Protein AF-A0A2V8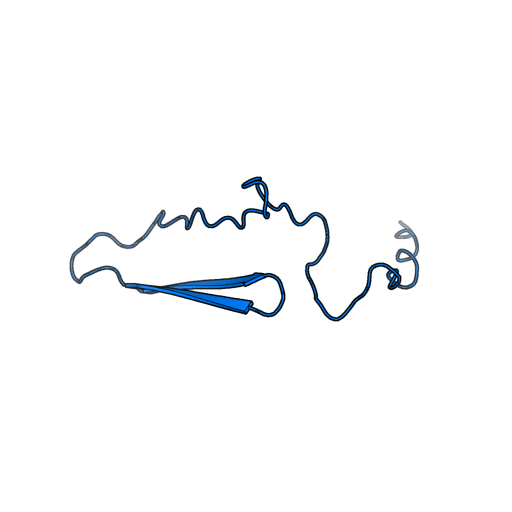MMP5-F1 (afdb_monomer)

Secondary structure (DSSP, 8-state):
-EEEEEEEETTEEEEEEEEPPTTSPP-S--------B-TTSPBP---S---SSS-TT---SSPPPP---

Sequence (69 aa):
MTFAAIHRHGTRLYVFEATVPKGAPPPGLFQQSLQFLDEEGKPVRYRTYYTTGYSEEWKFPAPPPPRTR

Mean predicted aligned error: 10.91 Å

pLDDT: mean 77.93, std 12.15, range [53.81, 95.94]

Nearest PDB structures (foldseek):
  6v92-assembly1_L  TM=4.335E-01  e=6.180E+00  Saccharomyces cerevisiae S288C

Radius of gyration: 18.62 Å; Cα contacts (8 Å, |Δi|>4): 44; chains: 1; bounding box: 50×38×39 Å

Foldseek 3Di:
DKDWDWDDDDVDIDIDMDDDDPPDDDPPPPPPPDFDADPVRDTDDDPDDDDPVDDPPDDDPDDDPPPDD

Structure (mmCIF, N/CA/C/O backbone):
data_AF-A0A2V8MMP5-F1
#
_entry.id   AF-A0A2V8MMP5-F1
#
loop_
_atom_site.group_PDB
_atom_site.id
_atom_site.type_symbol
_atom_site.label_atom_id
_atom_site.label_alt_id
_atom_site.label_comp_id
_atom_site.label_asym_id
_atom_site.label_entity_id
_atom_site.label_seq_id
_atom_site.pdbx_PDB_ins_code
_atom_site.Cartn_x
_atom_site.Cartn_y
_atom_site.Cartn_z
_atom_site.occupancy
_atom_site.B_iso_or_equiv
_atom_site.auth_seq_id
_atom_site.auth_comp_id
_atom_site.auth_asym_id
_atom_site.auth_atom_id
_atom_site.pdbx_PDB_model_num
ATOM 1 N N . MET A 1 1 ? -12.267 5.415 12.669 1.00 77.88 1 MET A N 1
ATOM 2 C CA . MET A 1 1 ? -11.049 5.917 11.992 1.00 77.88 1 MET A CA 1
ATOM 3 C C . MET A 1 1 ? -10.879 5.125 10.708 1.00 77.88 1 MET A C 1
ATOM 5 O O . MET A 1 1 ? -11.120 3.922 10.742 1.00 77.88 1 MET A O 1
ATOM 9 N N . THR A 1 2 ? -10.529 5.794 9.611 1.00 85.19 2 THR A N 1
ATOM 10 C CA . THR A 1 2 ? -10.345 5.182 8.286 1.00 85.19 2 THR A CA 1
ATOM 11 C C . THR A 1 2 ? -8.865 5.191 7.918 1.00 85.19 2 THR A C 1
ATOM 13 O O . THR A 1 2 ? -8.183 6.182 8.170 1.00 85.19 2 THR A O 1
ATOM 16 N N . PHE A 1 3 ? -8.393 4.098 7.325 1.00 84.06 3 PHE A N 1
ATOM 17 C CA . PHE A 1 3 ? -7.069 3.966 6.727 1.00 84.06 3 PHE A CA 1
ATOM 18 C C . PHE A 1 3 ? -7.185 3.741 5.226 1.00 84.06 3 PHE A C 1
ATOM 20 O O . PHE A 1 3 ? -8.056 2.996 4.780 1.00 84.06 3 PHE A O 1
ATOM 27 N N . ALA A 1 4 ? -6.268 4.345 4.474 1.00 87.12 4 ALA A N 1
ATOM 28 C CA . ALA A 1 4 ? -6.136 4.137 3.043 1.00 87.12 4 ALA A CA 1
ATOM 29 C C . ALA A 1 4 ? -4.689 3.780 2.678 1.00 87.12 4 ALA A C 1
ATOM 31 O O . ALA A 1 4 ? -3.755 4.457 3.109 1.00 87.12 4 ALA A O 1
ATOM 32 N N . ALA A 1 5 ? -4.520 2.749 1.850 1.00 86.12 5 ALA A N 1
ATOM 33 C CA . ALA A 1 5 ? -3.271 2.450 1.157 1.00 86.12 5 ALA A CA 1
ATOM 34 C C . ALA A 1 5 ? -3.442 2.702 -0.331 1.00 86.12 5 ALA A C 1
ATOM 36 O O . ALA A 1 5 ? -4.396 2.224 -0.945 1.00 86.12 5 ALA A O 1
ATOM 37 N N . ILE A 1 6 ? -2.462 3.383 -0.913 1.00 89.69 6 ILE A N 1
ATOM 38 C CA . ILE A 1 6 ? -2.417 3.675 -2.340 1.00 89.69 6 ILE A CA 1
ATOM 39 C C . ILE A 1 6 ? -1.073 3.178 -2.856 1.00 89.69 6 ILE A C 1
ATOM 41 O O . ILE A 1 6 ? -0.025 3.695 -2.476 1.00 89.69 6 ILE A O 1
ATOM 45 N N . HIS A 1 7 ? -1.105 2.157 -3.709 1.00 87.06 7 HIS A N 1
ATOM 46 C CA . HIS A 1 7 ? 0.091 1.544 -4.278 1.00 87.06 7 HIS A CA 1
ATOM 47 C C . HIS A 1 7 ? -0.035 1.436 -5.788 1.00 87.06 7 HIS A C 1
ATOM 49 O O . HIS A 1 7 ? -1.108 1.165 -6.319 1.00 87.06 7 HIS A O 1
ATOM 55 N N . ARG A 1 8 ? 1.083 1.588 -6.494 1.00 85.31 8 ARG A N 1
ATOM 56 C CA . ARG A 1 8 ? 1.145 1.411 -7.942 1.00 85.31 8 ARG A CA 1
ATOM 57 C C . ARG A 1 8 ? 2.133 0.311 -8.297 1.00 85.31 8 ARG A C 1
ATOM 59 O O . ARG A 1 8 ? 3.231 0.279 -7.749 1.00 85.31 8 ARG A O 1
ATOM 66 N N . HIS A 1 9 ? 1.752 -0.540 -9.242 1.00 86.44 9 HIS A N 1
ATOM 67 C CA . HIS A 1 9 ? 2.640 -1.530 -9.838 1.00 86.44 9 HIS A CA 1
ATOM 68 C C . HIS A 1 9 ? 2.284 -1.740 -11.313 1.00 86.44 9 HIS A C 1
ATOM 70 O O . HIS A 1 9 ? 1.127 -1.978 -11.667 1.00 86.44 9 HIS A O 1
ATOM 76 N N . GLY A 1 10 ? 3.280 -1.602 -12.184 1.00 82.38 10 GLY A N 1
ATOM 77 C CA . GLY A 1 10 ? 3.091 -1.510 -13.628 1.00 82.38 10 GLY A CA 1
ATOM 78 C C . GLY A 1 10 ? 2.166 -0.350 -14.003 1.00 82.38 10 GLY A C 1
ATOM 79 O O . GLY A 1 10 ? 2.294 0.770 -13.507 1.00 82.38 10 GLY A O 1
ATOM 80 N N . THR A 1 11 ? 1.191 -0.634 -14.863 1.00 85.31 11 THR A N 1
ATOM 81 C CA . THR A 1 11 ? 0.134 0.303 -15.278 1.00 85.31 11 THR A CA 1
ATOM 82 C C . THR A 1 11 ? -1.063 0.336 -14.322 1.00 85.31 11 THR A C 1
ATOM 84 O O . THR A 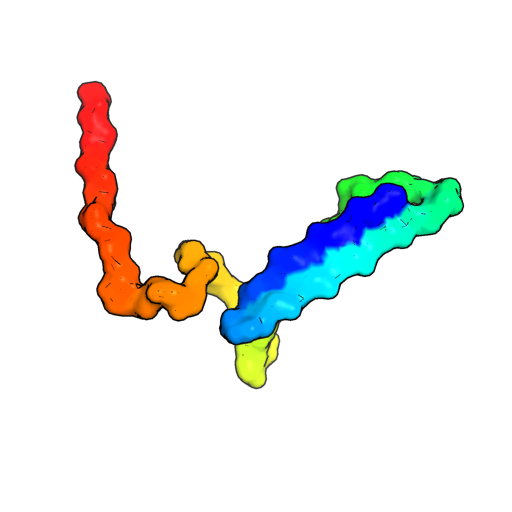1 11 ? -2.022 1.059 -14.581 1.00 85.31 11 THR A O 1
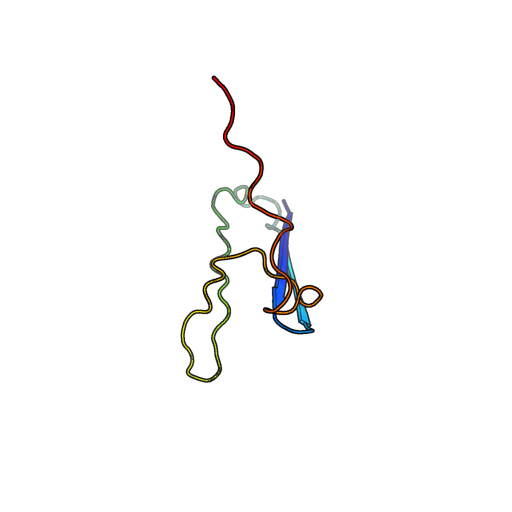ATOM 87 N N . ARG A 1 12 ? -1.028 -0.418 -13.213 1.00 87.12 12 ARG A N 1
ATOM 88 C CA . ARG A 1 12 ? -2.167 -0.594 -12.301 1.00 87.12 12 ARG A CA 1
ATOM 89 C C . ARG A 1 12 ? -1.992 0.197 -11.005 1.00 87.12 12 ARG A C 1
ATOM 91 O O . ARG A 1 12 ? -0.917 0.192 -10.401 1.00 87.12 12 ARG A O 1
ATOM 98 N N . LEU A 1 13 ? -3.073 0.843 -10.572 1.00 90.69 13 LEU A N 1
ATOM 99 C CA . LEU A 1 13 ? -3.201 1.520 -9.283 1.00 90.69 13 LEU A CA 1
ATOM 100 C C . LEU A 1 13 ? -4.105 0.684 -8.369 1.00 90.69 13 LEU A C 1
ATOM 102 O O . LEU A 1 13 ? -5.209 0.319 -8.762 1.00 90.69 13 LEU A O 1
ATOM 106 N N . TYR A 1 14 ? -3.637 0.403 -7.158 1.00 90.62 14 TYR A N 1
ATOM 107 C CA . TYR A 1 14 ? -4.339 -0.357 -6.131 1.00 90.62 14 TYR A CA 1
ATOM 108 C C . TYR A 1 14 ? -4.681 0.578 -4.975 1.00 90.62 14 TYR A C 1
ATOM 110 O O . TYR A 1 14 ? -3.788 1.194 -4.386 1.00 90.62 14 TYR A O 1
ATOM 118 N N . VAL A 1 15 ? -5.972 0.679 -4.665 1.00 92.75 15 VAL A N 1
ATOM 119 C CA . VAL A 1 15 ? -6.495 1.500 -3.572 1.00 92.75 15 VAL A CA 1
ATOM 120 C C . VAL A 1 15 ? -7.229 0.585 -2.608 1.00 92.75 15 VAL A C 1
ATOM 122 O O . VAL A 1 15 ? -8.151 -0.125 -3.001 1.00 92.75 15 VAL A O 1
ATOM 125 N N . PHE A 1 16 ? -6.799 0.598 -1.352 1.00 88.88 16 PHE A N 1
ATOM 126 C CA . PHE A 1 16 ? -7.416 -0.163 -0.274 1.00 88.88 16 PHE A CA 1
ATOM 127 C C . PHE A 1 16 ? -7.894 0.803 0.792 1.00 88.88 16 PHE A C 1
ATOM 129 O O . PHE A 1 16 ? -7.114 1.643 1.236 1.00 88.88 16 PHE A O 1
ATOM 136 N N . GLU A 1 17 ? -9.134 0.644 1.233 1.00 89.38 17 GLU A N 1
ATOM 137 C CA . GLU A 1 17 ? -9.701 1.389 2.350 1.00 89.38 17 GLU A CA 1
ATOM 138 C C . GLU A 1 17 ? -10.175 0.409 3.424 1.00 89.38 17 GLU A C 1
ATOM 140 O O . GLU A 1 17 ? -10.745 -0.640 3.119 1.00 89.38 17 GLU A O 1
ATOM 145 N N . ALA A 1 18 ? -9.932 0.751 4.685 1.00 84.88 18 ALA A N 1
ATOM 146 C CA . ALA A 1 18 ? -10.477 0.030 5.823 1.00 84.88 18 ALA A CA 1
ATOM 147 C C . ALA A 1 18 ? -10.944 1.015 6.897 1.00 84.88 18 ALA A C 1
ATOM 149 O O . ALA A 1 18 ? -10.189 1.885 7.340 1.00 84.88 18 ALA A O 1
ATOM 150 N N . THR A 1 19 ? -12.183 0.849 7.355 1.00 86.94 19 THR A N 1
ATOM 151 C CA . THR A 1 19 ? -12.777 1.670 8.413 1.00 86.94 19 THR A CA 1
ATOM 152 C C . THR A 1 19 ? -13.025 0.823 9.647 1.00 86.94 19 THR A C 1
ATOM 154 O O . THR A 1 19 ? -13.688 -0.211 9.590 1.00 86.94 19 THR A O 1
ATOM 157 N N . VAL A 1 20 ? -12.516 1.279 10.790 1.00 84.94 20 VAL A N 1
ATOM 158 C CA . VAL A 1 20 ? -12.774 0.616 12.071 1.00 84.94 20 VAL A CA 1
ATOM 159 C C . VAL A 1 20 ? -14.219 0.872 12.521 1.00 84.94 20 VAL A C 1
ATOM 161 O O . VAL A 1 20 ? -14.639 2.037 12.519 1.00 84.94 20 VAL A O 1
ATOM 164 N N . PRO A 1 21 ? -14.965 -0.172 12.944 1.00 86.69 21 PRO A N 1
ATOM 165 C CA . PRO A 1 21 ? -16.318 -0.031 13.468 1.00 86.69 21 PRO A CA 1
ATOM 166 C C . PRO A 1 21 ? -16.394 0.899 14.680 1.00 86.69 21 PRO A C 1
ATOM 168 O O . PRO A 1 21 ? -15.441 1.062 15.444 1.00 86.69 21 PRO A O 1
ATOM 171 N N . LYS A 1 22 ? -17.568 1.489 14.902 1.00 88.12 22 LYS A N 1
ATOM 172 C CA . LYS A 1 22 ? -17.802 2.351 16.063 1.00 88.12 22 LYS A CA 1
ATOM 173 C C . LYS A 1 22 ? -17.641 1.554 17.366 1.00 88.12 22 LYS A C 1
ATOM 175 O O . LYS A 1 22 ? -18.215 0.482 17.506 1.00 88.12 22 LYS A O 1
ATOM 180 N N . GLY A 1 23 ? -16.888 2.103 18.321 1.00 87.12 23 GLY A N 1
ATOM 181 C CA . GLY A 1 23 ? -16.667 1.499 19.643 1.00 87.12 23 GLY A CA 1
ATOM 182 C C . GLY A 1 23 ? -15.510 0.496 19.717 1.00 87.12 23 GLY A C 1
ATOM 183 O O . GLY A 1 23 ? -15.138 0.100 20.817 1.00 87.12 23 GLY A O 1
ATOM 184 N N . ALA A 1 24 ? -14.908 0.120 18.586 1.00 85.19 24 ALA A N 1
ATOM 185 C CA . ALA A 1 24 ? -13.681 -0.670 18.576 1.00 85.19 24 ALA A CA 1
ATOM 186 C C . ALA A 1 24 ? -12.444 0.218 18.847 1.00 85.19 24 ALA A C 1
ATOM 188 O O . ALA A 1 24 ? -12.488 1.423 18.565 1.00 85.19 24 ALA A O 1
ATOM 189 N N . PRO A 1 25 ? -11.339 -0.345 19.382 1.00 80.00 25 PRO A N 1
ATOM 190 C CA . PRO A 1 25 ? -10.107 0.402 19.612 1.00 80.00 25 PRO A CA 1
ATOM 191 C C . PRO A 1 25 ? -9.626 1.112 18.340 1.00 80.00 25 PRO A C 1
ATOM 193 O O . PRO A 1 25 ? -9.755 0.553 17.245 1.00 80.00 25 PRO A O 1
ATOM 196 N N . PRO A 1 26 ? -9.060 2.329 18.452 1.00 71.94 26 PRO A N 1
ATOM 197 C CA . PRO A 1 26 ? -8.506 3.007 17.300 1.00 71.94 26 PRO A CA 1
ATOM 198 C C . PRO A 1 26 ? -7.413 2.133 16.667 1.00 71.94 26 PRO A C 1
ATOM 200 O O . PRO A 1 26 ? -6.671 1.450 17.378 1.00 71.94 26 PRO A O 1
ATOM 203 N N . PRO A 1 27 ? -7.314 2.137 15.334 1.00 65.25 27 PRO A N 1
ATOM 204 C CA . PRO A 1 27 ? -6.364 1.314 14.608 1.00 65.25 27 PRO A CA 1
ATOM 205 C C . PRO A 1 27 ? -4.925 1.803 14.857 1.00 65.25 27 PRO A C 1
ATOM 207 O O . PRO A 1 27 ? -4.384 2.592 14.097 1.00 65.25 27 PRO A O 1
ATOM 210 N N . GLY A 1 28 ? -4.310 1.369 15.960 1.00 65.62 28 GLY A N 1
ATOM 211 C CA . GLY A 1 28 ? -2.953 1.779 16.343 1.00 65.62 28 GLY A CA 1
ATOM 212 C C . GLY A 1 28 ? -1.857 1.101 15.513 1.00 65.62 28 GLY A C 1
ATOM 213 O O . GLY A 1 28 ? -0.872 1.734 15.157 1.00 65.62 28 GLY A O 1
ATOM 214 N N . LEU A 1 29 ? -2.051 -0.177 15.172 1.00 58.16 29 LEU A N 1
ATOM 215 C CA . LEU A 1 29 ? -1.095 -1.032 14.454 1.00 58.16 29 LEU A CA 1
ATOM 216 C C . LEU A 1 29 ? -1.768 -1.769 13.286 1.00 58.16 29 LEU A C 1
ATOM 218 O O . LEU A 1 29 ? -1.472 -2.933 13.028 1.00 58.16 29 LEU A O 1
ATOM 222 N N . PHE A 1 30 ? -2.676 -1.118 12.550 1.00 58.97 30 PHE A N 1
ATOM 223 C CA . PHE A 1 30 ? -3.071 -1.631 11.230 1.00 58.97 30 PHE A CA 1
ATOM 224 C C . PHE A 1 30 ? -1.917 -1.404 10.244 1.00 58.97 30 PHE A C 1
ATOM 226 O O . PHE A 1 30 ? -1.984 -0.586 9.330 1.00 58.97 30 PHE A O 1
ATOM 233 N N . GLN A 1 31 ? -0.813 -2.113 10.474 1.00 62.94 31 GLN A N 1
ATOM 234 C CA . GLN A 1 31 ? 0.283 -2.232 9.534 1.00 62.94 31 GLN A CA 1
ATOM 235 C C . GLN A 1 31 ? -0.241 -3.049 8.358 1.00 62.94 31 GLN A C 1
ATOM 237 O O . GLN A 1 31 ? -0.452 -4.255 8.455 1.00 62.94 31 GLN A O 1
ATOM 242 N N . GLN A 1 32 ? -0.493 -2.380 7.240 1.00 69.38 32 GLN A N 1
ATOM 243 C CA . GLN A 1 32 ? -0.779 -3.073 5.995 1.00 69.38 32 GLN A CA 1
ATOM 244 C C . GLN A 1 32 ? 0.513 -3.744 5.517 1.00 69.38 32 GLN A C 1
ATOM 246 O O . GLN A 1 32 ? 1.430 -3.075 5.046 1.00 69.38 32 GLN A O 1
ATOM 251 N N . SER A 1 33 ? 0.598 -5.069 5.643 1.00 75.75 33 SER A N 1
ATOM 252 C CA . SER A 1 33 ? 1.692 -5.878 5.093 1.00 75.75 33 SER A CA 1
ATOM 253 C C . SER A 1 33 ? 1.400 -6.234 3.632 1.00 75.75 33 SER A C 1
ATOM 255 O O . SER A 1 33 ? 1.168 -7.393 3.291 1.00 75.75 33 SER A O 1
ATOM 257 N N . LEU A 1 34 ? 1.329 -5.215 2.775 1.00 84.12 34 LEU A N 1
ATOM 258 C CA . LEU A 1 34 ? 1.115 -5.389 1.339 1.00 84.12 34 LEU A CA 1
ATOM 259 C C . LEU A 1 34 ? 2.451 -5.608 0.625 1.00 84.12 34 LEU A C 1
ATOM 261 O O . LEU A 1 34 ? 3.427 -4.901 0.877 1.00 84.12 34 LEU A O 1
ATOM 265 N N . GLN A 1 35 ? 2.477 -6.566 -0.298 1.00 88.31 35 GLN A N 1
ATOM 266 C CA . GLN A 1 35 ? 3.640 -6.865 -1.124 1.00 88.31 35 GLN A CA 1
ATOM 267 C C . GLN A 1 35 ? 3.203 -7.274 -2.529 1.00 88.31 35 GLN A C 1
ATOM 269 O O . GLN A 1 35 ? 2.236 -8.012 -2.696 1.00 88.31 35 GLN A O 1
ATOM 274 N N . PHE A 1 36 ? 3.932 -6.792 -3.534 1.00 91.00 36 PHE A N 1
ATOM 275 C CA . PHE A 1 36 ? 3.809 -7.293 -4.898 1.00 91.00 36 PHE A CA 1
ATOM 276 C C . PHE A 1 36 ? 4.702 -8.516 -5.072 1.00 91.00 36 PHE A C 1
ATOM 278 O O . PHE A 1 36 ? 5.831 -8.533 -4.574 1.00 91.00 36 PHE A O 1
ATOM 285 N N . LEU A 1 37 ? 4.186 -9.510 -5.786 1.00 92.75 37 LEU A N 1
ATOM 286 C CA . LEU A 1 37 ? 4.926 -10.693 -6.198 1.00 92.75 37 LEU A CA 1
ATOM 287 C C . LEU A 1 37 ? 5.157 -10.633 -7.710 1.00 92.75 37 LEU A C 1
ATOM 289 O O . LEU A 1 37 ? 4.299 -10.121 -8.432 1.00 92.75 37 LEU A O 1
ATOM 293 N N . ASP A 1 38 ? 6.313 -11.110 -8.161 1.00 89.62 38 ASP A N 1
ATOM 294 C CA . ASP A 1 38 ? 6.587 -11.335 -9.582 1.00 89.62 38 ASP A CA 1
ATOM 295 C C . ASP A 1 38 ? 5.890 -12.608 -10.100 1.00 89.62 38 ASP A C 1
ATOM 297 O O . ASP A 1 38 ? 5.114 -13.252 -9.385 1.00 89.62 38 ASP A O 1
ATOM 301 N N . GLU A 1 39 ? 6.120 -12.945 -11.370 1.00 92.31 39 GLU A N 1
ATOM 302 C CA . GLU A 1 39 ? 5.494 -14.098 -12.030 1.00 92.31 39 GLU A CA 1
ATOM 303 C C . GLU A 1 39 ? 5.920 -15.431 -11.395 1.00 92.31 39 GLU A C 1
ATOM 305 O O . GLU A 1 39 ? 5.141 -16.383 -11.359 1.00 92.31 39 GLU A O 1
ATOM 310 N N . GLU A 1 40 ? 7.119 -15.486 -10.813 1.00 95.94 40 GLU A N 1
ATOM 311 C CA . GLU A 1 40 ? 7.641 -16.623 -10.058 1.00 95.94 40 GLU A CA 1
ATOM 312 C C . GLU A 1 40 ? 7.182 -16.638 -8.588 1.00 95.94 40 GLU A C 1
ATOM 314 O O . GLU A 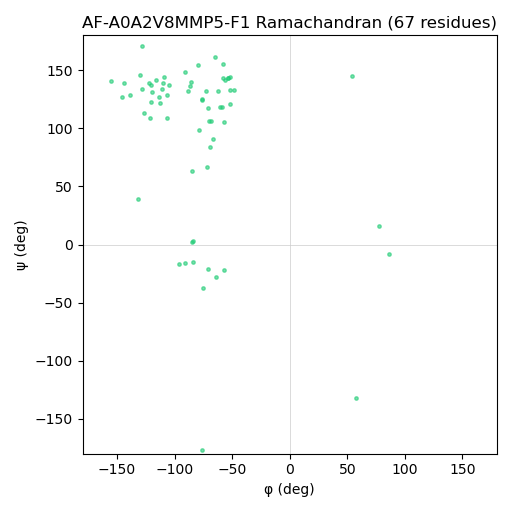1 40 ? 7.596 -17.507 -7.813 1.00 95.94 40 GLU A O 1
ATOM 319 N N . GLY A 1 41 ? 6.334 -15.688 -8.182 1.00 94.00 41 GLY A N 1
ATOM 320 C CA . GLY A 1 41 ? 5.796 -15.583 -6.829 1.00 94.00 41 GLY A CA 1
ATOM 321 C C . GLY A 1 41 ? 6.776 -15.005 -5.805 1.00 94.00 41 GLY A C 1
ATOM 322 O O . GLY A 1 41 ? 6.553 -15.145 -4.600 1.00 94.00 41 GLY A O 1
ATOM 323 N N . LYS A 1 42 ? 7.867 -14.367 -6.236 1.00 94.75 42 LYS A N 1
ATOM 324 C CA . LYS A 1 42 ? 8.866 -13.772 -5.345 1.00 94.75 42 LYS A CA 1
ATOM 325 C C . LYS A 1 42 ? 8.548 -12.307 -5.024 1.00 94.75 42 LYS A C 1
ATOM 327 O O . LYS A 1 42 ? 8.038 -11.567 -5.862 1.00 94.75 42 LYS A O 1
ATOM 332 N N . PRO A 1 43 ? 8.911 -11.847 -3.815 1.00 90.88 43 PRO A N 1
ATOM 333 C CA . PRO A 1 43 ? 8.826 -10.450 -3.406 1.00 90.88 43 PRO A CA 1
ATOM 334 C C . PRO A 1 43 ? 9.484 -9.440 -4.354 1.00 90.88 43 PRO A C 1
ATOM 336 O O . PRO A 1 43 ? 10.709 -9.411 -4.498 1.00 90.88 43 PRO A O 1
ATOM 339 N N . VAL A 1 44 ? 8.701 -8.494 -4.873 1.00 89.56 44 VAL A N 1
ATOM 340 C CA . VAL A 1 44 ? 9.242 -7.319 -5.565 1.00 89.56 44 VAL A CA 1
ATOM 341 C C . VAL A 1 44 ? 9.780 -6.322 -4.535 1.00 89.56 44 VAL A C 1
ATOM 343 O O . VAL A 1 44 ? 9.058 -5.874 -3.639 1.00 89.56 44 VAL A O 1
ATOM 346 N N . ARG A 1 45 ? 11.054 -5.931 -4.675 1.00 85.75 45 ARG A N 1
ATOM 347 C CA . ARG A 1 45 ? 11.699 -4.913 -3.831 1.00 85.75 45 ARG A CA 1
ATOM 348 C C . ARG A 1 45 ? 12.215 -3.747 -4.666 1.00 85.75 45 ARG A C 1
ATOM 350 O O . ARG A 1 45 ? 13.244 -3.854 -5.330 1.00 85.75 45 ARG A O 1
ATOM 357 N N . TYR A 1 46 ? 11.554 -2.602 -4.544 1.00 80.44 46 TYR A N 1
ATOM 358 C CA . TYR A 1 46 ? 12.011 -1.354 -5.148 1.00 80.44 46 TYR A CA 1
ATOM 359 C C . TYR A 1 46 ? 13.249 -0.835 -4.406 1.00 80.44 46 TYR A C 1
ATOM 361 O O . TYR A 1 46 ? 13.197 -0.564 -3.207 1.00 80.44 46 TYR A O 1
ATOM 369 N N . ARG A 1 47 ? 14.385 -0.739 -5.105 1.00 78.94 47 ARG A N 1
ATOM 370 C CA . ARG A 1 47 ? 15.641 -0.174 -4.566 1.00 78.94 47 ARG A CA 1
ATOM 371 C C . ARG A 1 47 ? 15.838 1.297 -4.934 1.00 78.94 47 ARG A C 1
ATOM 373 O O . ARG A 1 47 ? 16.654 1.975 -4.321 1.00 78.94 47 ARG A O 1
ATOM 380 N N . THR A 1 48 ? 15.097 1.771 -5.927 1.00 72.25 48 THR A N 1
ATOM 381 C CA . THR A 1 48 ? 15.109 3.139 -6.449 1.00 72.25 48 THR A CA 1
ATOM 382 C C . THR A 1 48 ? 13.679 3.679 -6.476 1.00 72.25 48 THR A C 1
ATOM 384 O O . THR A 1 48 ? 12.724 2.933 -6.233 1.00 72.25 48 THR A O 1
ATOM 387 N N . TYR A 1 49 ? 13.512 4.977 -6.744 1.00 69.94 49 TYR A N 1
ATOM 388 C CA . TYR A 1 49 ? 12.183 5.554 -6.924 1.00 69.94 49 TYR A CA 1
ATOM 389 C C . TYR A 1 49 ? 11.457 4.860 -8.074 1.00 69.94 49 TYR A C 1
ATOM 391 O O . TYR A 1 49 ? 11.900 4.898 -9.220 1.00 69.94 49 TYR A O 1
ATOM 399 N N . TYR A 1 50 ? 10.332 4.225 -7.752 1.00 66.50 50 TYR A N 1
ATOM 400 C CA . TYR A 1 50 ? 9.511 3.553 -8.743 1.00 66.50 50 TYR A CA 1
ATOM 401 C C . TYR A 1 50 ? 8.712 4.569 -9.561 1.00 66.50 50 TYR A C 1
ATOM 403 O O . TYR A 1 50 ? 7.945 5.368 -9.026 1.00 66.50 50 TYR A O 1
ATOM 411 N N . THR A 1 51 ? 8.874 4.511 -10.875 1.00 69.12 51 THR A N 1
ATOM 412 C CA . THR A 1 51 ? 8.212 5.379 -11.847 1.00 69.12 51 THR A CA 1
ATOM 413 C C . THR A 1 51 ? 8.160 4.652 -13.187 1.00 69.12 51 THR A C 1
ATOM 415 O O . THR A 1 51 ? 9.102 3.965 -13.558 1.00 69.12 51 THR A O 1
ATOM 418 N N . THR A 1 52 ? 7.059 4.770 -13.925 1.00 64.00 52 THR A N 1
ATOM 419 C CA . THR A 1 52 ? 6.987 4.257 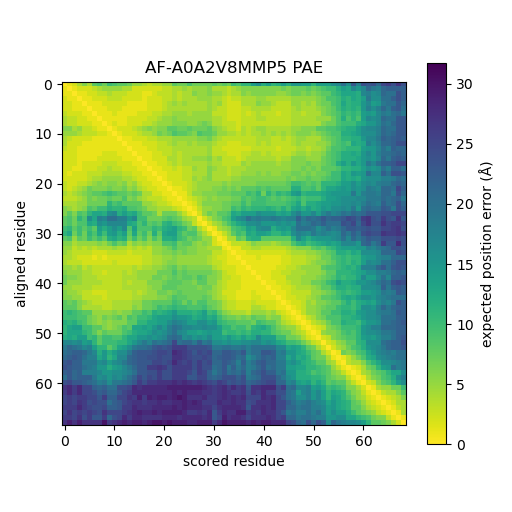-15.313 1.00 64.00 52 THR A CA 1
ATOM 420 C C . THR A 1 52 ? 7.544 5.236 -16.335 1.00 64.00 52 THR A C 1
ATOM 422 O O . THR A 1 52 ? 7.713 4.852 -17.483 1.00 64.00 52 THR A O 1
ATOM 425 N N . GLY A 1 53 ? 7.734 6.507 -15.963 1.00 59.78 53 GLY A N 1
ATOM 426 C CA . GLY A 1 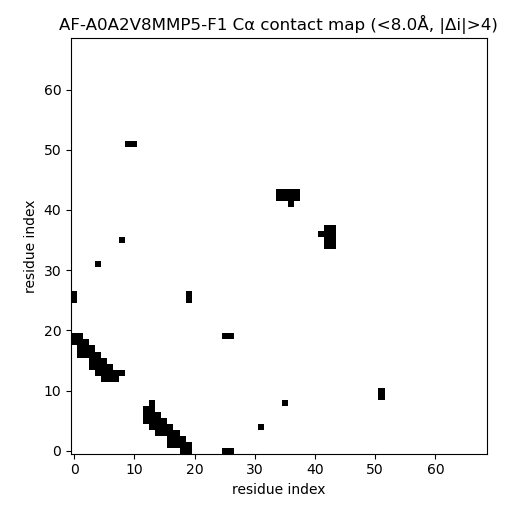53 ? 8.093 7.571 -16.906 1.00 59.78 53 GLY A CA 1
ATOM 427 C C . GLY A 1 53 ? 9.595 7.773 -17.085 1.00 59.78 53 GLY A C 1
ATOM 428 O O . GLY A 1 53 ? 10.004 8.413 -18.047 1.00 59.78 53 GLY A O 1
ATOM 429 N N . TYR A 1 54 ? 10.407 7.234 -16.176 1.00 56.16 54 TYR A N 1
ATOM 430 C CA . TYR A 1 54 ? 11.857 7.220 -16.315 1.00 56.16 54 TYR A CA 1
ATOM 431 C C . TYR A 1 54 ? 12.277 5.790 -16.644 1.00 56.16 54 TYR A C 1
ATOM 433 O O . TYR A 1 54 ? 12.149 4.886 -15.821 1.00 56.16 54 TYR A O 1
ATOM 441 N N . SER A 1 55 ? 12.699 5.584 -17.884 1.00 54.66 55 SER A N 1
ATOM 442 C CA . SER A 1 55 ? 13.341 4.364 -18.365 1.00 54.66 55 SER A CA 1
ATOM 443 C C . SER A 1 55 ? 14.696 4.157 -17.671 1.00 54.66 55 SER A C 1
ATOM 445 O O . SER A 1 55 ? 15.269 5.101 -17.126 1.00 54.66 55 SER A O 1
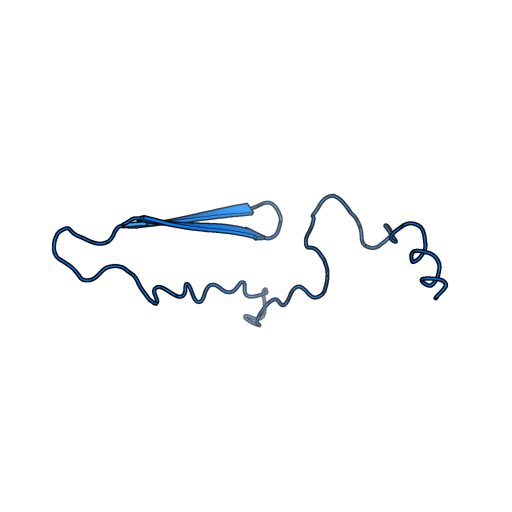ATOM 447 N N . GLU A 1 56 ? 15.241 2.933 -17.694 1.00 56.09 56 GLU A N 1
ATOM 448 C CA . GLU A 1 56 ? 16.569 2.627 -17.112 1.00 56.09 56 GLU A CA 1
ATOM 449 C C . GLU A 1 56 ? 17.712 3.479 -17.702 1.00 56.09 56 GLU A C 1
ATOM 451 O O . GLU A 1 56 ? 18.757 3.668 -17.081 1.00 56.09 56 GLU A O 1
ATOM 456 N N . GLU A 1 57 ? 17.507 4.027 -18.899 1.00 55.81 57 GLU A N 1
ATOM 457 C CA . GLU A 1 57 ? 18.416 4.967 -19.561 1.00 55.81 57 GLU A CA 1
ATOM 458 C C . GLU A 1 57 ? 18.440 6.360 -18.906 1.00 55.81 57 GLU A C 1
ATOM 460 O O . GLU A 1 57 ? 19.419 7.096 -19.063 1.00 55.81 57 GLU A O 1
ATOM 465 N N . TRP A 1 58 ? 17.406 6.732 -18.141 1.00 53.81 58 TRP A N 1
ATOM 466 C CA . TRP A 1 58 ? 17.366 8.008 -17.440 1.00 53.81 58 TRP A CA 1
ATOM 467 C C . TRP A 1 58 ? 18.212 7.945 -16.169 1.00 53.81 58 TRP A C 1
ATOM 469 O O . TRP A 1 58 ? 17.797 7.477 -15.107 1.00 53.81 58 TRP A O 1
ATOM 479 N N . LYS A 1 59 ? 19.435 8.457 -16.282 1.00 59.75 59 LYS A N 1
ATOM 480 C CA . LYS A 1 59 ? 20.324 8.701 -15.148 1.00 59.75 59 LYS A CA 1
ATOM 481 C C . LYS A 1 59 ? 20.042 10.100 -14.609 1.00 59.75 59 LYS A C 1
ATOM 483 O O . LYS A 1 59 ? 19.991 11.056 -15.379 1.00 59.75 59 LYS A O 1
ATOM 488 N N . PHE A 1 60 ? 19.891 10.225 -13.289 1.00 58.97 60 PHE A N 1
ATOM 489 C CA . PHE A 1 60 ? 19.827 11.529 -12.623 1.00 58.97 60 PHE A CA 1
ATOM 490 C C . PHE A 1 60 ? 20.999 12.406 -13.120 1.00 58.97 60 PHE A C 1
ATOM 492 O O . PHE A 1 60 ? 22.118 11.885 -13.204 1.00 58.97 60 PHE A O 1
ATOM 499 N N . PRO A 1 61 ? 20.778 13.680 -13.497 1.00 68.69 61 PRO A N 1
ATOM 500 C CA . PRO A 1 61 ? 21.802 14.518 -14.120 1.00 68.69 61 PRO A CA 1
ATOM 501 C C . PRO A 1 61 ? 22.932 14.817 -13.130 1.00 68.69 61 PRO A C 1
ATOM 503 O O . PRO A 1 61 ? 22.862 15.795 -12.401 1.00 68.69 61 PRO A O 1
ATOM 506 N N . ALA A 1 62 ? 23.953 13.953 -13.127 1.00 69.62 62 ALA A N 1
ATOM 507 C CA . ALA A 1 62 ? 25.096 13.919 -12.214 1.00 69.62 62 ALA A CA 1
ATOM 508 C C . ALA A 1 62 ? 24.728 13.889 -10.707 1.00 69.62 62 ALA A C 1
ATOM 510 O O . ALA A 1 62 ? 23.745 14.481 -10.263 1.00 69.62 62 ALA A O 1
ATOM 511 N N . PRO A 1 63 ? 25.499 13.190 -9.854 1.00 72.12 63 PRO A N 1
ATOM 512 C CA . PRO A 1 63 ? 25.362 13.388 -8.416 1.00 72.12 63 PRO A CA 1
ATOM 513 C C . PRO A 1 63 ? 25.562 14.882 -8.093 1.00 72.12 63 PRO A C 1
ATOM 515 O O . PRO A 1 63 ? 26.411 15.522 -8.723 1.00 72.12 63 PRO A O 1
ATOM 518 N N . PRO A 1 64 ? 24.802 15.456 -7.139 1.00 69.44 64 PRO A N 1
ATOM 519 C CA . PRO A 1 64 ? 25.053 16.821 -6.696 1.00 69.44 64 PRO A CA 1
ATOM 520 C C . PRO A 1 64 ? 26.526 16.942 -6.273 1.00 69.44 64 PRO A C 1
ATOM 522 O O . PRO A 1 64 ? 27.071 15.973 -5.727 1.00 69.44 64 PRO A O 1
ATOM 525 N N . PRO A 1 65 ? 27.186 18.087 -6.533 1.00 76.44 65 PRO A N 1
ATOM 526 C CA . PRO A 1 65 ? 28.574 18.275 -6.136 1.00 76.44 65 PRO A CA 1
ATOM 527 C C . PRO A 1 65 ? 28.734 17.940 -4.646 1.00 76.44 65 PRO A C 1
ATOM 529 O O . PRO A 1 65 ? 27.802 18.182 -3.866 1.00 76.44 65 PRO A O 1
ATOM 532 N N . PRO A 1 66 ? 29.875 17.350 -4.239 1.00 79.44 66 PRO A N 1
ATOM 533 C CA . PRO A 1 66 ? 30.114 17.035 -2.840 1.00 79.44 66 PRO A CA 1
ATOM 534 C C . PRO A 1 66 ? 29.864 18.293 -2.014 1.00 79.44 66 PRO A C 1
ATOM 536 O O . PRO A 1 66 ? 30.300 19.381 -2.387 1.00 79.44 66 PRO A O 1
ATOM 539 N N . ARG A 1 67 ? 29.115 18.152 -0.915 1.00 75.06 67 ARG A N 1
ATOM 540 C CA . ARG A 1 67 ? 28.890 19.259 0.015 1.00 75.06 67 ARG A CA 1
ATOM 541 C C . ARG A 1 67 ? 30.257 19.756 0.484 1.00 75.06 67 ARG A C 1
ATOM 543 O O . ARG A 1 67 ? 30.908 19.068 1.268 1.00 75.06 67 ARG A O 1
ATOM 550 N N . THR A 1 68 ? 30.691 20.912 -0.014 1.00 69.38 68 THR A N 1
ATOM 551 C CA . THR A 1 68 ? 31.864 21.607 0.516 1.00 69.38 68 THR A CA 1
ATOM 552 C C . THR A 1 68 ? 31.560 21.930 1.972 1.00 69.38 68 THR A C 1
ATOM 554 O O . THR A 1 68 ? 30.550 22.574 2.262 1.00 69.38 68 THR A O 1
ATOM 557 N N . ARG A 1 69 ? 32.372 21.378 2.873 1.00 64.06 69 ARG A N 1
ATOM 558 C CA . ARG A 1 69 ? 32.330 21.690 4.300 1.00 64.06 69 ARG A CA 1
ATOM 559 C C . ARG A 1 69 ? 32.861 23.095 4.544 1.00 64.06 69 ARG A C 1
ATOM 561 O O . ARG A 1 69 ? 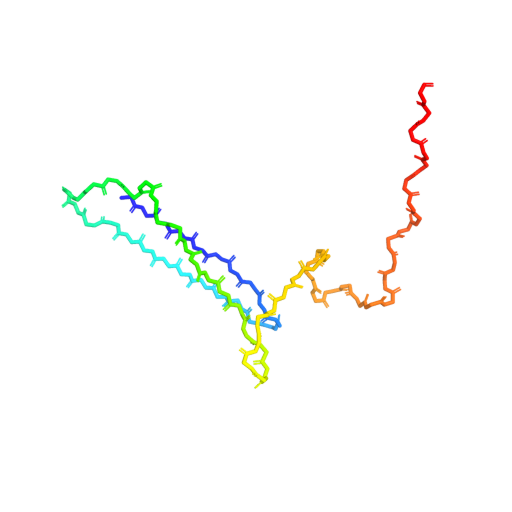33.839 23.460 3.856 1.00 64.06 69 ARG A O 1
#

Solvent-accessible surface area (backbone atoms only — not comparable to full-atom values): 5094 Å² total; per-residue (Å²): 101,76,48,76,50,81,49,74,58,91,97,43,77,47,79,47,78,51,68,56,63,90,92,56,78,77,80,84,78,77,72,80,88,78,79,56,60,48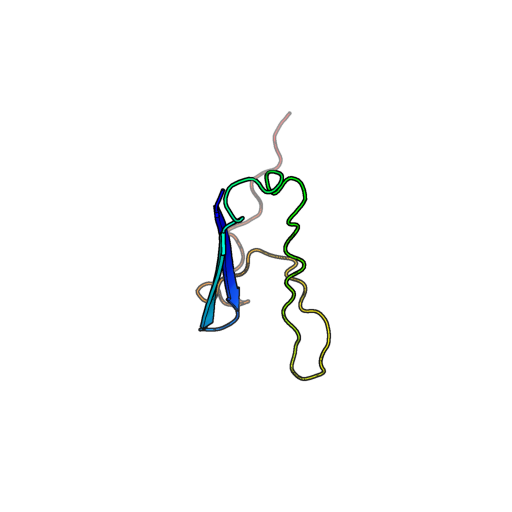,97,88,66,45,81,65,75,83,90,61,89,86,61,90,86,59,55,94,83,64,66,76,88,62,80,76,76,78,81,81,126